Protein AF-A0A3D3NZF2-F1 (afdb_monomer)

Secondary structure (DSSP, 8-state):
-PPPSB-SSSEEEEEEEEEE--TTS-SEEEEEEEEE-SBHHHHHHHHHHHHHHHHHH-BTTB-S-EEEEEEEEEEE--S-SSTT--------PPPTT--S-SSPPPPHHHHHTTSPPPP-----S--

pLDDT: mean 84.75, std 14.08, range [38.91, 98.56]

Mean predicted aligned error: 8.1 Å

Radius of gyration: 19.2 Å; Cα contacts (8 Å, |Δi|>4): 188; chains: 1; bounding box: 49×55×39 Å

Foldseek 3Di:
DDADFFAPVQKKKWWWWKADPDPVDDGIDTDIDIARHGGQVNRQVVSFVVSVVCQVQPDPVDRDHMHTPGIPDIHHQHDDPDPPGDDDDDDDDDDPVDPDDPDDDDDPVNVPVVDPDPPVPCPDPDD

Nearest PDB structures (foldseek):
  8btr-assembly1_LT  TM=4.541E-01  e=1.557E+00  Giardia lamblia ATCC 50803
  8eth-assembly1_S  TM=2.956E-01  e=1.758E+00  Schizosaccharomyces pombe
  8btk-assembly1_BS  TM=3.389E-01  e=3.032E+00  Oryctolagus cuniculus

Structure (mmCIF, N/CA/C/O backbone):
data_AF-A0A3D3NZF2-F1
#
_entry.id   AF-A0A3D3NZF2-F1
#
loop_
_atom_site.group_PDB
_atom_site.id
_atom_site.type_symbol
_atom_site.label_atom_id
_atom_site.label_alt_id
_atom_site.label_comp_id
_atom_site.label_asym_id
_atom_site.label_entity_id
_atom_site.label_seq_id
_atom_site.pdbx_PDB_ins_code
_atom_site.Cartn_x
_atom_site.Cartn_y
_atom_site.Cartn_z
_atom_site.occupancy
_atom_site.B_iso_or_equiv
_atom_site.auth_seq_id
_atom_site.auth_comp_id
_atom_site.auth_asym_id
_atom_site.auth_atom_id
_atom_site.pdbx_PDB_model_num
ATOM 1 N N . MET A 1 1 ? -5.649 16.464 7.736 1.00 60.78 1 MET A N 1
ATOM 2 C CA . MET A 1 1 ? -6.021 15.855 9.042 1.00 60.78 1 MET A CA 1
ATOM 3 C C . MET A 1 1 ? -4.891 14.925 9.494 1.00 60.78 1 MET A C 1
ATOM 5 O O . MET A 1 1 ? -4.163 14.457 8.631 1.00 60.78 1 MET A O 1
ATOM 9 N N . LYS A 1 2 ? -4.662 14.676 10.795 1.00 77.44 2 LYS A N 1
ATOM 10 C CA . LYS A 1 2 ? -3.639 13.693 11.225 1.00 77.44 2 LYS A CA 1
ATOM 11 C C . LYS A 1 2 ? -4.233 12.278 11.197 1.00 77.44 2 LYS A C 1
ATOM 13 O O . LYS A 1 2 ? -5.323 12.091 11.725 1.00 77.44 2 LYS A O 1
ATOM 18 N N . LYS A 1 3 ? -3.516 11.308 10.617 1.00 82.94 3 LYS A N 1
ATOM 19 C CA . LYS A 1 3 ? -3.908 9.885 10.611 1.00 82.94 3 LYS A CA 1
ATOM 20 C C . LYS A 1 3 ? -3.867 9.295 12.037 1.00 82.94 3 LYS A C 1
ATOM 22 O O . LYS A 1 3 ? -3.065 9.765 12.853 1.00 82.94 3 LYS A O 1
ATOM 27 N N . PRO A 1 4 ? -4.700 8.287 12.355 1.00 85.56 4 PRO A N 1
ATOM 28 C CA . PRO A 1 4 ? -4.700 7.670 13.676 1.00 85.56 4 PRO A CA 1
ATOM 29 C C . PRO A 1 4 ? -3.398 6.910 13.956 1.00 85.56 4 PRO A C 1
ATOM 31 O O . PRO A 1 4 ? -2.742 6.391 13.054 1.00 85.56 4 PRO A O 1
ATOM 34 N N . ALA A 1 5 ? -3.008 6.859 15.233 1.00 93.38 5 ALA A N 1
ATOM 35 C CA . ALA A 1 5 ? -1.756 6.228 15.654 1.00 93.38 5 ALA A CA 1
ATOM 36 C C . ALA A 1 5 ? -1.834 4.690 15.712 1.00 93.38 5 ALA A C 1
ATOM 38 O O . ALA A 1 5 ? -0.802 4.017 15.659 1.00 93.38 5 ALA A O 1
ATOM 39 N N . THR A 1 6 ? -3.043 4.147 15.830 1.00 94.31 6 THR A N 1
ATOM 40 C CA . THR A 1 6 ? -3.340 2.718 15.951 1.00 94.31 6 THR A CA 1
ATOM 41 C C . THR A 1 6 ? -4.345 2.297 14.881 1.00 94.31 6 THR A C 1
ATOM 43 O O . THR A 1 6 ? -5.083 3.127 14.350 1.00 94.31 6 THR A O 1
ATOM 46 N N . SER A 1 7 ? -4.369 1.001 14.574 1.00 91.19 7 SER A N 1
ATOM 47 C CA . SER A 1 7 ? -5.389 0.386 13.721 1.00 91.19 7 SER A CA 1
ATOM 48 C C . SER A 1 7 ? -6.438 -0.294 14.594 1.00 91.19 7 SER A C 1
ATOM 50 O O . SER A 1 7 ? -6.077 -0.981 15.553 1.00 91.19 7 SER A O 1
ATOM 52 N N . ARG A 1 8 ? -7.724 -0.126 14.262 1.00 91.62 8 ARG A N 1
ATOM 53 C CA . ARG A 1 8 ? -8.835 -0.762 14.988 1.00 91.62 8 ARG A CA 1
ATOM 54 C C . ARG A 1 8 ? -8.779 -2.286 14.873 1.00 91.62 8 ARG A C 1
ATOM 56 O O . ARG A 1 8 ? -9.002 -2.974 15.862 1.00 91.62 8 ARG A O 1
ATOM 63 N N . THR A 1 9 ? -8.420 -2.784 13.696 1.00 95.31 9 THR A N 1
ATOM 64 C CA . THR A 1 9 ? -8.303 -4.219 13.394 1.00 95.31 9 THR A CA 1
ATOM 65 C C . THR A 1 9 ? -6.915 -4.782 13.719 1.00 95.31 9 THR A C 1
ATOM 67 O O . THR A 1 9 ? -6.680 -5.990 13.671 1.00 9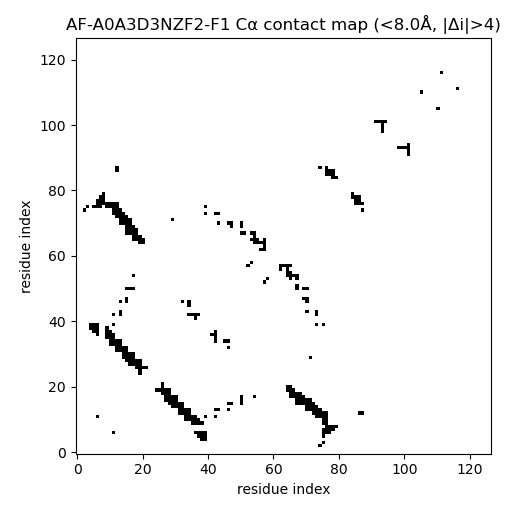5.31 9 THR A O 1
ATOM 70 N N . GLY A 1 10 ? -5.946 -3.911 14.028 1.00 96.50 10 GLY A N 1
ATOM 71 C CA . GLY A 1 10 ? -4.535 -4.279 14.171 1.00 96.50 10 GLY A CA 1
ATOM 72 C C . GLY A 1 10 ? -3.843 -4.594 12.839 1.00 96.50 10 GLY A C 1
ATOM 73 O O . GLY A 1 10 ? -2.716 -5.102 12.842 1.00 96.50 10 GLY A O 1
ATOM 74 N N . TRP A 1 11 ? -4.491 -4.298 11.711 1.00 97.38 11 TRP A N 1
ATOM 75 C CA . TRP A 1 11 ? -3.936 -4.437 10.369 1.00 97.38 11 TRP A CA 1
ATOM 76 C C . TRP A 1 11 ? -3.700 -3.084 9.709 1.00 97.38 11 TRP A C 1
ATOM 78 O O . TRP A 1 11 ? -4.417 -2.109 9.937 1.00 97.38 11 TRP A O 1
ATOM 88 N N . TRP A 1 12 ? -2.662 -3.045 8.888 1.00 97.12 12 TRP A N 1
ATOM 89 C CA . TRP A 1 12 ? -2.231 -1.881 8.132 1.00 97.12 12 TRP A CA 1
ATOM 90 C C . TRP A 1 12 ? -1.969 -2.288 6.693 1.00 97.12 12 TRP A C 1
ATOM 92 O O . TRP A 1 12 ? -1.513 -3.403 6.442 1.00 97.12 12 TRP A O 1
ATOM 102 N N . ILE A 1 13 ? -2.183 -1.368 5.767 1.00 96.94 13 ILE A N 1
ATOM 103 C CA . ILE A 1 13 ? -1.708 -1.469 4.394 1.00 96.94 13 ILE A CA 1
ATOM 104 C C . ILE A 1 13 ? -0.459 -0.613 4.249 1.00 96.94 13 ILE A C 1
ATOM 106 O O . ILE A 1 13 ? -0.420 0.526 4.717 1.00 96.94 13 ILE A O 1
ATOM 110 N N . ALA A 1 14 ? 0.565 -1.180 3.615 1.00 97.12 14 ALA A N 1
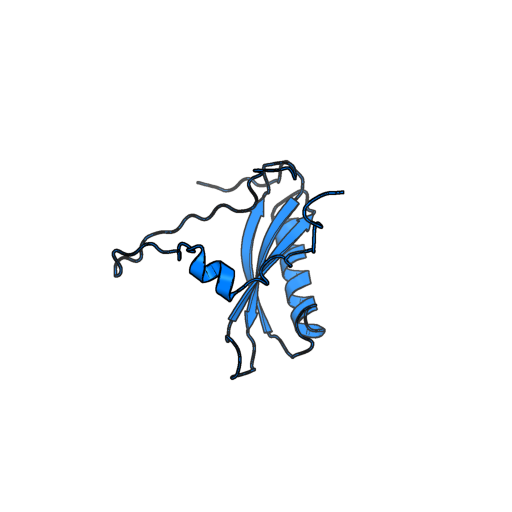ATOM 111 C CA . ALA A 1 14 ? 1.798 -0.484 3.290 1.00 97.12 14 ALA A CA 1
ATOM 112 C C . ALA A 1 14 ? 2.161 -0.662 1.815 1.00 97.12 14 ALA A C 1
ATOM 114 O O . ALA A 1 14 ? 2.201 -1.795 1.335 1.00 97.12 14 ALA A O 1
ATOM 115 N N . GLY A 1 15 ? 2.446 0.438 1.121 1.00 96.81 15 GLY A N 1
ATOM 116 C CA . GLY A 1 15 ? 2.995 0.419 -0.236 1.00 96.81 15 GLY A CA 1
ATOM 117 C C . GLY A 1 15 ? 4.517 0.300 -0.191 1.00 96.81 15 GLY A C 1
ATOM 118 O O . GLY A 1 15 ? 5.169 1.059 0.524 1.00 96.81 15 GLY A O 1
ATOM 119 N N . LEU A 1 16 ? 5.085 -0.670 -0.905 1.00 95.50 16 LEU A N 1
ATOM 120 C CA . LEU A 1 16 ? 6.527 -0.893 -1.001 1.00 95.50 16 LEU A CA 1
ATOM 121 C C . LEU A 1 16 ? 6.995 -0.538 -2.412 1.00 95.50 16 LEU A C 1
ATOM 123 O O . LEU A 1 16 ? 6.717 -1.281 -3.355 1.00 95.50 16 LEU A O 1
ATOM 127 N N . LEU A 1 17 ? 7.704 0.582 -2.552 1.00 95.69 17 LEU A N 1
ATOM 128 C CA . LEU A 1 17 ? 8.249 1.007 -3.835 1.00 95.69 17 LEU A CA 1
ATOM 129 C C . LEU A 1 17 ? 9.562 0.291 -4.113 1.00 95.69 17 LEU A C 1
ATOM 131 O O . LEU A 1 17 ? 10.535 0.408 -3.364 1.00 95.69 17 LEU A O 1
ATOM 135 N N . GLU A 1 18 ? 9.580 -0.422 -5.225 1.00 91.31 18 GLU A N 1
ATOM 136 C CA . GLU A 1 18 ? 10.714 -1.186 -5.714 1.00 91.31 18 GLU A CA 1
ATOM 137 C C . GLU A 1 18 ? 11.070 -0.693 -7.124 1.00 91.31 18 GLU A C 1
ATOM 139 O O . GLU A 1 18 ? 10.193 -0.370 -7.933 1.00 91.31 18 GLU A O 1
ATOM 144 N N . LYS A 1 19 ? 12.369 -0.606 -7.414 1.00 89.81 19 LYS A N 1
ATOM 145 C CA . LYS A 1 19 ? 12.907 -0.268 -8.732 1.00 89.81 19 LYS A CA 1
ATOM 146 C C . LYS A 1 19 ? 13.544 -1.502 -9.358 1.00 89.81 19 LYS A C 1
ATOM 148 O O . L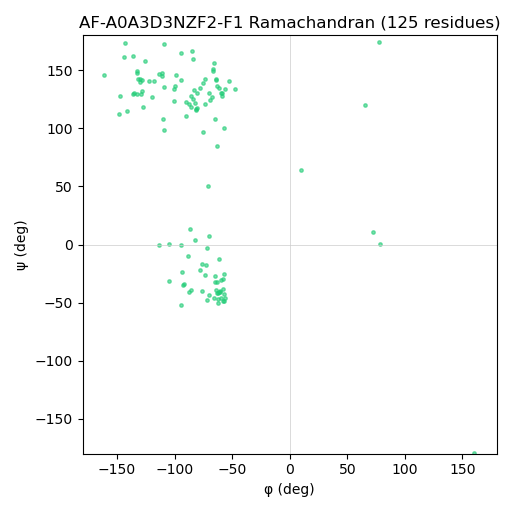YS A 1 19 ? 14.300 -2.224 -8.706 1.00 89.81 19 LYS A O 1
ATOM 153 N N . HIS A 1 20 ? 13.263 -1.710 -10.638 1.00 82.69 20 HIS A N 1
ATOM 154 C CA . HIS A 1 20 ? 13.791 -2.816 -11.422 1.00 82.69 20 HIS A CA 1
ATOM 155 C C . HIS A 1 20 ? 14.775 -2.313 -12.485 1.00 82.69 20 HIS A C 1
ATOM 157 O O . HIS A 1 20 ? 14.603 -1.239 -13.058 1.00 82.69 20 HIS A O 1
ATOM 163 N N . SER A 1 21 ? 15.810 -3.106 -12.766 1.00 77.06 21 SER A N 1
ATOM 164 C CA . SER A 1 21 ? 16.813 -2.815 -13.804 1.00 77.06 21 SER A CA 1
ATOM 165 C C . SER A 1 21 ? 16.506 -3.470 -15.156 1.00 77.06 21 SER A C 1
ATOM 167 O O . SER A 1 21 ? 17.262 -3.300 -16.108 1.00 77.06 21 SER A O 1
ATOM 169 N N . ASN A 1 22 ? 15.404 -4.223 -15.250 1.00 78.25 22 ASN A N 1
ATOM 170 C CA . ASN A 1 22 ? 14.986 -4.876 -16.490 1.00 78.25 22 ASN A CA 1
ATOM 171 C C . ASN A 1 22 ? 14.255 -3.870 -17.391 1.00 78.25 22 ASN A C 1
ATOM 173 O O . ASN A 1 22 ? 13.181 -3.402 -17.025 1.00 78.25 22 ASN A O 1
ATOM 177 N N . THR A 1 23 ? 14.826 -3.577 -18.560 1.00 77.38 23 THR A N 1
ATOM 178 C CA . THR A 1 23 ? 14.298 -2.610 -19.535 1.00 77.38 23 THR A CA 1
ATOM 179 C C . THR A 1 23 ? 13.057 -3.091 -20.282 1.00 77.38 23 THR A C 1
ATOM 181 O O . THR A 1 23 ? 12.334 -2.266 -20.828 1.00 77.38 23 THR A O 1
ATOM 184 N N . ASP A 1 24 ? 12.769 -4.394 -20.276 1.00 83.25 24 ASP A N 1
ATOM 185 C CA . ASP A 1 24 ? 11.579 -4.966 -20.924 1.00 83.25 24 ASP A CA 1
ATOM 186 C C . ASP A 1 24 ? 10.321 -4.857 -20.041 1.00 83.25 24 ASP A C 1
ATOM 188 O O . ASP A 1 24 ? 9.262 -5.406 -20.356 1.00 83.25 24 ASP A O 1
ATOM 192 N N . ARG A 1 25 ? 10.436 -4.206 -18.878 1.00 78.25 25 ARG A N 1
ATOM 193 C CA . ARG A 1 25 ? 9.398 -4.123 -17.847 1.00 78.25 25 ARG A CA 1
ATOM 194 C C . ARG A 1 25 ? 9.278 -2.698 -17.303 1.00 78.25 25 ARG A C 1
ATOM 196 O O . ARG A 1 25 ? 10.208 -1.906 -17.448 1.00 78.25 25 ARG A O 1
ATOM 203 N N . PRO A 1 26 ? 8.158 -2.366 -16.630 1.00 84.06 26 PRO A N 1
ATOM 204 C CA . PRO A 1 26 ? 8.043 -1.104 -15.913 1.00 84.06 26 PRO A CA 1
ATOM 205 C C . PRO A 1 26 ? 9.171 -0.944 -14.891 1.00 84.06 26 PRO A C 1
ATOM 207 O O . PRO A 1 26 ? 9.447 -1.860 -14.112 1.00 84.06 26 PRO A O 1
ATOM 210 N N . THR A 1 27 ? 9.790 0.236 -14.881 1.00 88.38 27 THR A N 1
ATOM 211 C CA . THR A 1 27 ? 10.944 0.554 -14.029 1.00 88.38 27 THR A CA 1
ATOM 212 C C . THR A 1 27 ? 10.609 0.546 -12.538 1.00 88.38 27 THR A C 1
ATOM 214 O O . THR A 1 27 ? 11.470 0.213 -11.728 1.00 88.38 27 THR A O 1
ATOM 217 N N . TYR A 1 28 ? 9.379 0.914 -12.166 1.00 90.69 28 TYR A N 1
ATOM 218 C CA . TYR A 1 28 ? 8.954 1.086 -10.775 1.00 90.69 28 TYR A CA 1
ATOM 219 C C . TYR A 1 28 ? 7.664 0.340 -10.480 1.00 90.69 28 TYR A C 1
ATOM 221 O O . TYR A 1 28 ? 6.750 0.311 -11.302 1.00 90.69 28 TYR A O 1
ATOM 229 N N . TRP A 1 29 ? 7.622 -0.271 -9.303 1.00 89.88 29 TRP A N 1
ATOM 230 C CA . TRP A 1 29 ? 6.521 -1.097 -8.830 1.00 89.88 29 TRP A CA 1
ATOM 231 C C . TRP A 1 29 ? 6.178 -0.664 -7.414 1.00 89.88 29 TRP A C 1
ATOM 233 O O . TRP A 1 29 ? 7.068 -0.585 -6.573 1.00 89.88 29 TRP A O 1
ATOM 243 N N . ASN A 1 30 ? 4.902 -0.399 -7.138 1.00 92.62 30 ASN A N 1
ATOM 244 C CA . ASN A 1 30 ? 4.439 -0.106 -5.786 1.00 92.62 30 ASN A CA 1
ATOM 245 C C . ASN A 1 30 ? 3.599 -1.276 -5.265 1.00 92.62 30 ASN A C 1
ATOM 247 O O . ASN A 1 30 ? 2.427 -1.422 -5.606 1.00 92.62 30 ASN A O 1
ATOM 251 N N . ASN A 1 31 ? 4.219 -2.142 -4.468 1.00 91.38 31 ASN A N 1
ATOM 252 C CA . ASN A 1 31 ? 3.609 -3.371 -3.980 1.00 91.38 31 ASN A CA 1
ATOM 253 C C . ASN A 1 31 ? 2.895 -3.131 -2.646 1.00 91.38 31 ASN A C 1
ATOM 255 O O . ASN A 1 31 ? 3.550 -2.968 -1.616 1.00 91.38 31 ASN A O 1
ATOM 259 N N . TYR A 1 32 ? 1.563 -3.178 -2.634 1.00 95.06 32 TYR A N 1
ATOM 260 C CA . TYR A 1 32 ? 0.791 -3.059 -1.397 1.00 95.06 32 TYR A CA 1
ATOM 261 C C . TYR A 1 32 ? 0.786 -4.367 -0.592 1.00 95.06 32 TYR A C 1
ATOM 263 O O . TYR A 1 32 ? 0.606 -5.464 -1.128 1.00 95.06 32 TYR A O 1
ATOM 271 N N . ARG A 1 33 ? 1.010 -4.258 0.721 1.00 94.44 33 ARG A N 1
ATOM 272 C CA . ARG A 1 33 ? 1.109 -5.379 1.666 1.00 94.44 33 ARG A CA 1
ATOM 273 C C . ARG A 1 33 ? 0.249 -5.147 2.900 1.00 94.44 33 ARG A C 1
ATOM 275 O O . ARG A 1 33 ? 0.229 -4.045 3.438 1.00 94.44 33 ARG A O 1
ATOM 282 N N . LEU A 1 34 ? -0.365 -6.221 3.396 1.00 96.88 34 LEU A N 1
ATOM 283 C CA . LEU A 1 34 ? -0.988 -6.259 4.719 1.00 96.88 34 LEU A CA 1
ATOM 284 C C . LEU A 1 34 ? 0.068 -6.484 5.806 1.00 96.88 34 LEU A C 1
ATOM 286 O O . LEU A 1 34 ? 0.867 -7.418 5.727 1.00 96.88 34 LEU A O 1
ATOM 290 N N . ILE A 1 35 ? 0.040 -5.654 6.847 1.00 98.00 35 ILE A N 1
ATOM 291 C CA . ILE A 1 35 ? 0.980 -5.663 7.968 1.00 98.00 35 ILE A CA 1
ATOM 292 C C . ILE A 1 35 ? 0.203 -5.726 9.283 1.00 98.00 35 ILE A C 1
ATOM 294 O O . ILE A 1 35 ? -0.534 -4.806 9.629 1.00 98.00 35 ILE A O 1
ATOM 298 N N . LYS A 1 36 ? 0.409 -6.789 10.067 1.00 97.94 36 LYS A N 1
ATOM 299 C CA . LYS A 1 36 ? -0.167 -6.892 11.415 1.00 97.94 36 LYS A CA 1
ATOM 300 C C . LYS A 1 36 ? 0.676 -6.110 12.421 1.00 97.94 36 LYS A C 1
ATOM 302 O O . LYS A 1 36 ? 1.835 -6.472 12.665 1.00 97.94 36 LYS A O 1
ATOM 307 N N . ALA A 1 37 ? 0.122 -5.069 13.032 1.00 97.94 37 ALA A N 1
ATOM 308 C CA . ALA A 1 37 ? 0.800 -4.227 14.017 1.00 97.94 37 ALA A CA 1
ATOM 309 C C . ALA A 1 37 ? -0.198 -3.424 14.870 1.00 97.94 37 ALA A C 1
ATOM 311 O O . ALA A 1 37 ? -1.227 -2.974 14.375 1.00 97.94 37 ALA A O 1
ATOM 312 N N . GLY A 1 38 ? 0.131 -3.195 16.145 1.00 94.94 38 GLY A N 1
ATOM 313 C CA . GLY A 1 38 ? -0.714 -2.390 17.039 1.00 94.94 38 GLY A CA 1
ATOM 314 C C . GLY A 1 38 ? -0.656 -0.885 16.757 1.00 94.94 38 GLY A C 1
ATOM 315 O O . GLY A 1 38 ? -1.617 -0.171 17.022 1.00 94.94 38 GLY A O 1
ATOM 316 N N . ASP A 1 39 ? 0.450 -0.406 16.186 1.00 97.50 39 ASP A N 1
ATOM 317 C CA . ASP A 1 39 ? 0.715 1.013 15.959 1.00 97.50 39 ASP A CA 1
ATOM 318 C C . ASP A 1 39 ? 1.477 1.258 14.648 1.00 97.50 39 ASP A C 1
ATOM 320 O O . ASP A 1 39 ? 2.135 0.361 14.103 1.00 97.50 39 ASP A O 1
ATOM 324 N N . TRP A 1 40 ? 1.417 2.502 14.169 1.00 97.69 40 TRP A N 1
ATOM 325 C CA . TRP A 1 40 ? 2.000 2.896 12.888 1.00 97.69 40 TRP A CA 1
ATOM 326 C C . TRP A 1 40 ? 3.527 2.743 12.833 1.00 97.69 40 TRP A C 1
ATOM 328 O O . TRP A 1 40 ? 4.064 2.426 11.775 1.00 97.69 40 TRP A O 1
ATOM 338 N N . ARG A 1 41 ? 4.261 2.930 13.941 1.00 98.25 41 ARG A N 1
ATOM 339 C CA . ARG A 1 41 ? 5.732 2.801 13.934 1.00 98.25 41 ARG A CA 1
ATOM 340 C C . ARG A 1 41 ? 6.129 1.348 13.755 1.00 98.25 41 ARG A C 1
ATOM 342 O O . ARG A 1 41 ? 7.020 1.035 12.964 1.00 98.25 41 ARG A O 1
ATOM 349 N N . THR A 1 42 ? 5.447 0.457 14.469 1.00 98.44 42 THR A N 1
ATOM 350 C CA . THR A 1 42 ? 5.630 -0.985 14.316 1.00 98.44 42 THR A CA 1
ATOM 351 C C . THR A 1 42 ? 5.256 -1.435 12.905 1.00 98.44 42 THR A C 1
ATOM 353 O O . THR A 1 42 ? 5.991 -2.227 12.316 1.00 98.44 42 THR A O 1
ATOM 356 N N . ALA A 1 43 ? 4.160 -0.915 12.344 1.00 98.31 43 ALA A N 1
ATOM 357 C CA . ALA A 1 43 ? 3.744 -1.214 10.977 1.00 98.31 43 ALA A CA 1
ATOM 358 C C . ALA A 1 43 ? 4.786 -0.754 9.943 1.00 98.31 43 ALA A C 1
ATOM 360 O O . ALA A 1 43 ? 5.236 -1.558 9.128 1.00 98.31 43 ALA A O 1
ATOM 361 N N . PHE A 1 44 ? 5.237 0.502 10.034 1.00 98.44 44 PHE A N 1
ATOM 362 C CA . PHE A 1 44 ? 6.253 1.080 9.152 1.00 98.44 44 PHE A CA 1
ATOM 363 C C . PHE A 1 44 ? 7.553 0.274 9.166 1.00 98.44 44 PHE A C 1
ATOM 365 O O . PHE A 1 44 ? 8.075 -0.090 8.115 1.00 98.44 44 PHE A O 1
ATOM 372 N N . ARG A 1 45 ? 8.059 -0.050 10.362 1.00 98.56 45 ARG A N 1
ATOM 373 C CA . ARG A 1 45 ? 9.286 -0.838 10.513 1.00 98.56 45 ARG A CA 1
ATOM 374 C C . ARG A 1 45 ? 9.164 -2.198 9.828 1.00 98.56 45 ARG A C 1
ATOM 376 O O . ARG A 1 45 ? 10.039 -2.559 9.050 1.00 98.56 45 ARG A O 1
ATOM 383 N N . LYS A 1 46 ? 8.064 -2.921 10.069 1.00 98.50 46 LYS A N 1
ATOM 384 C CA . LYS A 1 46 ? 7.810 -4.220 9.427 1.00 98.50 46 LYS A CA 1
ATOM 385 C C . LYS A 1 46 ? 7.716 -4.098 7.905 1.00 98.50 46 LYS A C 1
ATOM 387 O O . LYS A 1 46 ? 8.244 -4.948 7.197 1.00 98.50 46 LYS A O 1
ATOM 392 N N . ALA A 1 47 ? 7.068 -3.050 7.400 1.00 98.19 47 ALA A N 1
ATOM 393 C CA . ALA A 1 47 ? 6.970 -2.787 5.967 1.00 98.19 47 ALA A CA 1
ATOM 394 C C . ALA A 1 47 ? 8.353 -2.553 5.334 1.00 98.19 47 ALA A C 1
ATOM 396 O O . ALA A 1 47 ? 8.685 -3.180 4.329 1.00 98.19 47 ALA A O 1
ATOM 397 N N . ALA A 1 48 ? 9.191 -1.723 5.960 1.00 97.81 48 ALA A N 1
ATOM 398 C CA . ALA A 1 48 ? 10.556 -1.475 5.500 1.00 97.81 48 ALA A CA 1
ATOM 399 C C . ALA A 1 48 ? 11.431 -2.742 5.544 1.00 97.81 48 ALA A C 1
ATOM 401 O O . ALA A 1 48 ? 12.172 -3.015 4.600 1.00 97.81 48 ALA A O 1
ATOM 402 N N . GLU A 1 49 ? 11.315 -3.550 6.604 1.00 96.38 49 GLU A N 1
ATOM 403 C CA . GLU A 1 49 ? 12.003 -4.844 6.721 1.00 96.38 49 GLU A CA 1
ATOM 404 C C . GLU A 1 49 ? 11.591 -5.813 5.597 1.00 96.38 49 GLU A C 1
ATOM 406 O O . GLU A 1 49 ? 12.451 -6.492 5.031 1.00 96.38 49 GLU A O 1
ATOM 411 N N . LEU A 1 50 ? 10.303 -5.848 5.230 1.00 93.69 50 LEU A N 1
ATOM 412 C CA . LEU A 1 50 ? 9.797 -6.658 4.116 1.00 93.69 50 LEU A CA 1
ATOM 413 C C . LEU A 1 50 ? 10.328 -6.185 2.760 1.00 93.69 50 LEU A C 1
ATOM 415 O O . LEU A 1 50 ? 10.791 -7.013 1.979 1.00 93.69 50 LEU A O 1
ATOM 419 N N . GLY A 1 51 ? 10.309 -4.879 2.484 1.00 92.75 51 GLY A N 1
ATOM 420 C CA . GLY A 1 51 ? 10.872 -4.330 1.244 1.00 92.75 51 GLY A CA 1
ATOM 421 C C . GLY A 1 51 ? 12.363 -4.651 1.100 1.00 92.75 51 GLY A C 1
ATOM 422 O O . GLY A 1 51 ? 12.805 -5.180 0.080 1.00 92.75 51 GLY A O 1
ATOM 423 N N . ALA A 1 52 ? 13.137 -4.456 2.171 1.00 91.69 52 ALA A N 1
ATOM 424 C CA . ALA A 1 52 ? 14.557 -4.811 2.204 1.00 91.69 52 ALA A CA 1
ATOM 425 C C . ALA A 1 52 ? 14.813 -6.329 2.084 1.00 91.69 52 ALA A C 1
ATOM 427 O O . ALA A 1 52 ? 15.887 -6.754 1.649 1.00 91.69 52 ALA A O 1
ATOM 428 N N . ALA A 1 53 ? 13.866 -7.175 2.500 1.00 89.06 53 ALA A N 1
ATOM 429 C CA . ALA A 1 53 ? 13.941 -8.614 2.270 1.00 89.06 53 ALA A CA 1
ATOM 430 C C . ALA A 1 53 ? 13.693 -8.957 0.792 1.00 89.06 53 ALA A C 1
ATOM 432 O O . ALA A 1 53 ? 14.515 -9.669 0.216 1.00 89.06 53 ALA A O 1
ATOM 433 N N . ASN A 1 54 ? 12.648 -8.401 0.166 1.00 86.31 54 ASN A N 1
ATOM 434 C CA . ASN A 1 54 ? 12.349 -8.615 -1.258 1.00 86.31 54 ASN A CA 1
ATOM 435 C C . ASN A 1 54 ? 13.527 -8.220 -2.158 1.00 86.31 54 ASN A C 1
ATOM 437 O O . ASN A 1 54 ? 13.892 -8.971 -3.056 1.00 86.31 54 ASN A O 1
ATOM 441 N N . ALA A 1 55 ? 14.181 -7.091 -1.872 1.00 82.62 55 ALA A N 1
ATOM 442 C CA . ALA A 1 55 ? 15.359 -6.645 -2.617 1.00 82.62 55 ALA A CA 1
ATOM 443 C C . ALA A 1 55 ? 16.516 -7.667 -2.606 1.00 82.62 55 ALA A C 1
ATOM 445 O O . ALA A 1 55 ? 17.298 -7.747 -3.552 1.00 82.62 55 ALA A O 1
ATOM 446 N N . ARG A 1 56 ? 16.629 -8.474 -1.540 1.00 77.94 56 ARG A N 1
ATOM 447 C CA . ARG A 1 56 ? 17.703 -9.466 -1.379 1.00 77.94 56 ARG A CA 1
ATOM 448 C C . ARG A 1 56 ? 17.400 -10.807 -2.034 1.00 77.94 56 ARG A C 1
ATOM 450 O O . ARG A 1 56 ? 18.321 -11.430 -2.552 1.00 77.94 56 ARG A O 1
ATOM 457 N N . VAL A 1 57 ? 16.154 -11.274 -1.958 1.00 76.19 57 VAL A N 1
ATOM 458 C CA . VAL A 1 57 ? 15.782 -12.647 -2.363 1.00 76.19 57 VAL A CA 1
ATOM 459 C C . VAL A 1 57 ? 14.864 -12.700 -3.586 1.00 76.19 57 VAL A C 1
ATOM 461 O O . VAL A 1 57 ? 14.492 -13.786 -4.023 1.00 76.19 57 VAL A O 1
ATOM 464 N N . GLY A 1 58 ? 14.504 -11.543 -4.142 1.00 68.62 58 GLY A N 1
ATOM 465 C CA . GLY A 1 58 ? 13.389 -11.412 -5.070 1.00 68.62 58 GLY A CA 1
ATOM 466 C C . GLY A 1 58 ? 12.045 -11.419 -4.336 1.00 68.62 58 GLY A C 1
ATOM 467 O O . GLY A 1 58 ? 11.958 -11.636 -3.126 1.00 68.62 58 GLY A O 1
ATOM 468 N N . ASN A 1 59 ? 10.966 -11.183 -5.075 1.00 67.00 59 ASN A N 1
ATOM 469 C CA . ASN A 1 59 ? 9.604 -11.283 -4.559 1.00 67.00 59 ASN A CA 1
ATOM 470 C C . ASN A 1 59 ? 8.897 -12.509 -5.169 1.00 67.00 59 ASN A C 1
ATOM 472 O O . ASN A 1 59 ? 9.422 -13.168 -6.064 1.00 67.00 59 ASN A O 1
ATOM 476 N N . LYS A 1 60 ? 7.687 -12.833 -4.693 1.00 64.75 60 LYS A N 1
ATOM 477 C CA . LYS A 1 60 ? 6.937 -14.020 -5.154 1.00 64.75 60 LYS A CA 1
ATOM 478 C C . LYS A 1 60 ? 6.682 -14.065 -6.665 1.00 64.75 60 LYS A C 1
ATOM 480 O O . LYS A 1 60 ? 6.467 -15.149 -7.192 1.00 64.75 60 LYS A O 1
ATOM 485 N N . ALA A 1 61 ? 6.657 -12.915 -7.329 1.00 65.38 61 ALA A N 1
ATOM 486 C CA . ALA A 1 61 ? 6.403 -12.829 -8.756 1.00 65.38 61 ALA A CA 1
ATOM 487 C C . ALA A 1 61 ? 7.705 -12.823 -9.581 1.00 65.38 61 ALA A C 1
ATOM 489 O O . ALA A 1 61 ? 7.678 -13.229 -10.739 1.00 65.38 61 ALA A O 1
ATOM 490 N N . PHE A 1 62 ? 8.847 -12.417 -8.999 1.00 65.62 62 PHE A N 1
ATOM 491 C CA . PHE A 1 62 ? 10.116 -12.279 -9.723 1.00 65.62 62 PHE A CA 1
ATOM 492 C C . PHE A 1 62 ? 11.337 -12.596 -8.855 1.00 65.62 62 PHE A C 1
ATOM 494 O O . PHE A 1 62 ? 11.565 -11.972 -7.819 1.00 65.62 62 PHE A O 1
ATOM 501 N N . SER A 1 63 ? 12.199 -13.481 -9.357 1.00 6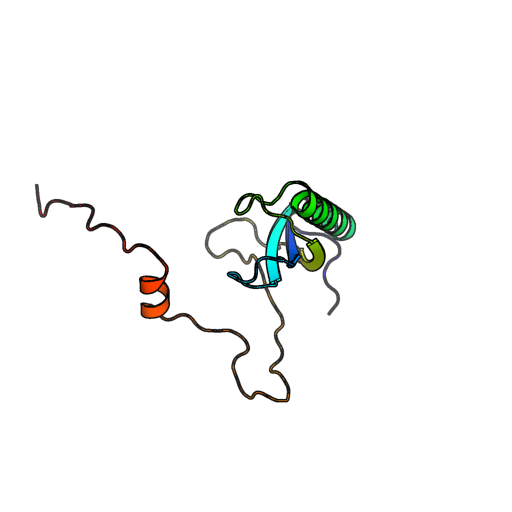5.06 63 SER A N 1
ATOM 502 C CA . SER A 1 63 ? 13.481 -13.858 -8.745 1.00 65.06 63 SER A CA 1
ATOM 503 C C . SER A 1 63 ? 14.660 -12.944 -9.138 1.00 65.06 63 SER A C 1
ATOM 505 O O . SER A 1 63 ? 15.814 -13.322 -8.954 1.00 65.06 63 SER A O 1
ATOM 507 N N . GLY A 1 64 ? 14.393 -11.777 -9.738 1.00 66.81 64 GLY A N 1
ATOM 508 C CA . GLY A 1 64 ? 15.412 -10.829 -10.214 1.00 66.81 64 GLY A CA 1
ATOM 509 C C . GLY A 1 64 ? 15.921 -9.864 -9.138 1.00 66.81 64 GLY A C 1
ATOM 510 O O . GLY A 1 64 ? 15.315 -9.735 -8.077 1.00 66.81 64 GLY A O 1
ATOM 511 N N . HIS A 1 65 ? 17.029 -9.172 -9.429 1.00 68.62 65 HIS A N 1
ATOM 512 C CA . HIS A 1 65 ? 17.572 -8.115 -8.571 1.00 68.62 65 HIS A CA 1
ATOM 513 C C . HIS A 1 65 ? 16.631 -6.905 -8.551 1.00 68.62 65 HIS A C 1
ATOM 515 O O . HI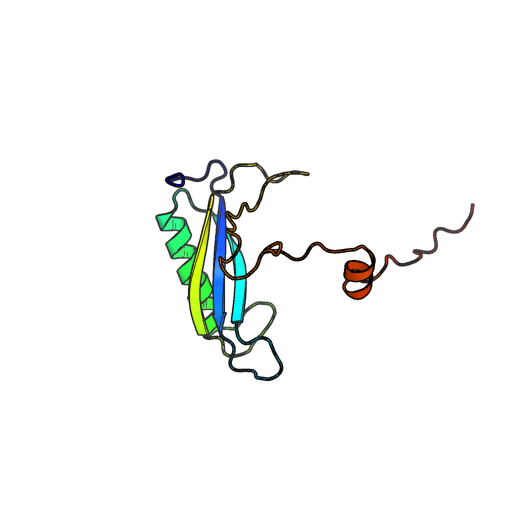S A 1 65 ? 16.274 -6.378 -9.605 1.00 68.62 65 HIS A O 1
ATOM 521 N N . GLN A 1 66 ? 16.252 -6.470 -7.353 1.00 81.50 66 GLN A N 1
ATOM 522 C CA . GLN A 1 66 ? 15.324 -5.365 -7.130 1.00 81.50 66 GLN A CA 1
ATOM 523 C C . GLN A 1 66 ? 15.955 -4.415 -6.119 1.00 81.50 66 GLN A C 1
ATOM 525 O O . GLN A 1 66 ? 16.593 -4.854 -5.163 1.00 81.50 66 GLN A O 1
ATOM 530 N N . GLU A 1 67 ? 15.763 -3.119 -6.310 1.00 90.06 67 GLU A N 1
ATOM 531 C CA . GLU A 1 67 ? 16.158 -2.110 -5.335 1.00 90.06 67 GLU A CA 1
ATOM 532 C C . GLU A 1 67 ? 14.918 -1.674 -4.555 1.00 90.06 67 GLU A C 1
ATOM 534 O O . GLU A 1 67 ? 13.935 -1.227 -5.145 1.00 90.06 67 GLU A O 1
ATOM 539 N N . PHE A 1 68 ? 14.949 -1.794 -3.227 1.00 93.44 68 PHE A N 1
ATOM 540 C CA . PHE A 1 68 ? 13.899 -1.233 -2.382 1.00 93.44 68 PHE A CA 1
ATOM 541 C C . PHE A 1 68 ? 14.143 0.263 -2.186 1.00 93.44 68 PHE A C 1
ATOM 543 O O . PHE A 1 68 ? 15.148 0.655 -1.596 1.00 93.44 68 PHE A O 1
ATOM 550 N N . ILE A 1 69 ? 13.210 1.085 -2.664 1.00 96.75 69 ILE A N 1
ATOM 551 C CA . ILE A 1 69 ? 13.298 2.546 -2.598 1.00 96.75 69 ILE A CA 1
ATOM 552 C C . ILE A 1 69 ? 12.716 3.066 -1.284 1.00 96.75 69 ILE A C 1
ATOM 554 O O . ILE A 1 69 ? 13.281 3.967 -0.666 1.00 96.75 69 ILE A O 1
ATOM 558 N N . GLY A 1 70 ? 11.594 2.502 -0.831 1.00 97.50 70 GLY A N 1
ATOM 559 C CA . GLY A 1 70 ? 10.981 2.916 0.426 1.00 97.50 70 GLY A CA 1
ATOM 560 C C . GLY A 1 70 ? 9.509 2.550 0.562 1.00 97.50 70 GLY A C 1
ATOM 561 O O . GLY A 1 70 ? 8.901 1.948 -0.322 1.00 97.50 70 GLY A O 1
ATOM 562 N N . VAL A 1 71 ? 8.941 2.931 1.705 1.00 97.88 71 VAL A N 1
ATOM 563 C CA . VAL A 1 71 ? 7.506 2.810 1.976 1.00 97.88 71 VAL A CA 1
ATOM 564 C C . VAL A 1 71 ? 6.804 4.064 1.456 1.00 97.88 71 VAL A C 1
ATOM 566 O O . VAL A 1 71 ? 7.140 5.168 1.882 1.00 97.88 71 VAL A O 1
ATOM 569 N N . THR A 1 72 ? 5.852 3.899 0.542 1.00 96.38 72 THR A N 1
ATOM 570 C CA . THR A 1 72 ? 5.100 4.996 -0.101 1.00 96.38 72 THR A CA 1
ATOM 571 C C . THR A 1 72 ? 3.810 5.322 0.626 1.00 96.38 72 THR A C 1
ATOM 573 O O . THR A 1 72 ? 3.443 6.485 0.738 1.00 96.38 72 THR A O 1
ATOM 576 N N . ASP A 1 73 ? 3.165 4.296 1.173 1.00 94.94 73 ASP A N 1
ATOM 577 C CA . ASP A 1 73 ? 1.904 4.413 1.887 1.00 94.94 73 ASP A CA 1
ATOM 578 C C . ASP A 1 73 ? 1.953 3.663 3.205 1.00 94.94 73 ASP A C 1
ATOM 580 O O . ASP A 1 73 ? 2.597 2.621 3.327 1.00 94.94 73 ASP A O 1
ATOM 584 N N . LEU A 1 74 ? 1.224 4.190 4.185 1.00 95.56 74 LEU A N 1
ATOM 585 C CA . LEU A 1 74 ? 0.943 3.510 5.438 1.00 95.56 74 LEU A CA 1
ATOM 586 C C . LEU A 1 74 ? -0.428 3.949 5.949 1.00 95.56 74 LEU A C 1
ATOM 588 O O . LEU A 1 74 ? -0.628 5.115 6.311 1.00 95.56 74 LEU A O 1
ATOM 592 N N . LEU A 1 75 ? -1.374 3.016 5.947 1.00 94.69 75 LEU A N 1
ATOM 593 C CA . LEU A 1 75 ? -2.773 3.275 6.266 1.00 94.69 75 LEU A CA 1
ATOM 594 C C . LEU A 1 75 ? -3.306 2.190 7.207 1.00 94.69 75 LEU A C 1
ATOM 596 O O . LEU A 1 75 ? -3.078 1.007 6.949 1.00 94.69 75 LEU A O 1
ATOM 600 N N . PRO A 1 76 ? -3.961 2.554 8.318 1.00 94.69 76 PRO A N 1
ATOM 601 C CA . PRO A 1 76 ? -4.633 1.578 9.161 1.00 94.69 76 PRO A CA 1
ATOM 602 C C . PRO A 1 76 ? -5.910 1.093 8.471 1.00 94.69 76 PRO A C 1
ATOM 604 O O . PRO A 1 76 ? -6.609 1.885 7.847 1.00 94.69 76 PRO A O 1
ATOM 607 N N . ILE A 1 77 ? -6.216 -0.194 8.617 1.00 94.19 77 ILE A N 1
ATOM 608 C CA . ILE A 1 77 ? -7.490 -0.767 8.175 1.00 94.19 77 ILE A CA 1
ATOM 609 C C . ILE A 1 77 ? -8.528 -0.545 9.275 1.00 94.19 77 ILE A C 1
ATOM 611 O O . ILE A 1 77 ? -8.306 -0.919 10.434 1.00 94.19 77 ILE A O 1
ATOM 615 N N . TYR A 1 78 ? -9.644 0.078 8.913 1.00 91.56 78 TYR A N 1
ATOM 616 C CA . TYR A 1 78 ? -10.710 0.437 9.848 1.00 91.56 78 TYR A CA 1
ATOM 617 C C . TYR A 1 78 ? -11.786 -0.640 9.969 1.00 91.56 78 TYR A C 1
ATOM 619 O O . TYR A 1 78 ? -12.294 -0.846 11.077 1.00 91.56 78 TYR A O 1
ATOM 627 N N . ASP A 1 79 ? -12.063 -1.329 8.864 1.00 94.25 79 ASP A N 1
ATOM 628 C CA . ASP A 1 79 ? -13.133 -2.313 8.739 1.00 94.25 79 ASP A CA 1
ATOM 629 C C . ASP A 1 79 ? -12.599 -3.739 8.900 1.00 94.25 79 ASP A C 1
ATOM 631 O O . ASP A 1 79 ? -11.471 -4.052 8.514 1.00 94.25 79 ASP A O 1
ATOM 635 N N . GLU A 1 80 ? -13.411 -4.619 9.484 1.00 94.81 80 GLU A N 1
ATOM 636 C CA . GLU A 1 80 ? -13.115 -6.054 9.478 1.00 94.81 80 GLU A CA 1
ATOM 637 C C . GLU A 1 80 ? -13.178 -6.599 8.043 1.00 94.81 80 GLU A C 1
ATOM 639 O O . GLU A 1 80 ? -13.831 -6.027 7.175 1.00 94.81 80 GLU A O 1
ATOM 644 N N . PHE A 1 81 ? -12.490 -7.710 7.769 1.00 93.81 81 PHE A N 1
ATOM 645 C CA . PHE A 1 81 ? -12.474 -8.278 6.420 1.00 93.81 81 PHE A CA 1
ATOM 646 C C . PHE A 1 81 ? -13.792 -8.985 6.093 1.00 93.81 81 PHE A C 1
ATOM 648 O O . PHE A 1 81 ? -13.980 -10.158 6.419 1.00 93.81 81 PHE A O 1
ATOM 655 N N . GLU A 1 82 ? -14.672 -8.262 5.408 1.00 94.75 82 GLU A N 1
ATOM 656 C CA . GLU A 1 82 ? -15.956 -8.733 4.894 1.00 94.75 82 GLU A CA 1
ATOM 657 C C . GLU A 1 82 ? -16.282 -8.113 3.525 1.00 94.75 82 GLU A C 1
ATOM 659 O O . GLU A 1 82 ? -15.537 -7.272 3.013 1.00 94.75 82 GLU A O 1
ATOM 66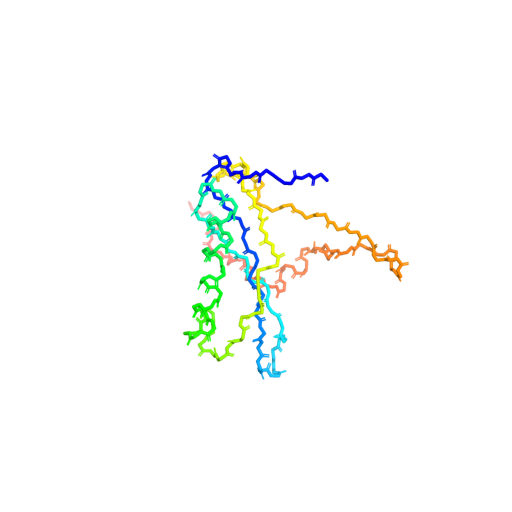4 N N . ASP A 1 83 ? -17.368 -8.571 2.898 1.00 96.31 83 ASP A N 1
ATOM 665 C CA . ASP A 1 83 ? -17.840 -7.999 1.634 1.00 96.31 83 ASP A CA 1
ATOM 666 C C . ASP A 1 83 ? -18.156 -6.506 1.804 1.00 96.31 83 ASP A C 1
ATOM 668 O O . ASP A 1 83 ? -18.832 -6.104 2.750 1.00 96.31 83 ASP A O 1
ATOM 672 N N . GLY A 1 84 ? -17.631 -5.684 0.896 1.00 93.81 84 GLY A N 1
ATOM 673 C CA . GLY A 1 84 ? -17.771 -4.228 0.952 1.00 93.81 84 GLY A CA 1
ATOM 674 C C . GLY A 1 84 ? -16.844 -3.496 1.933 1.00 93.81 84 GLY A C 1
ATOM 675 O O . GLY A 1 84 ? -16.917 -2.271 1.988 1.00 93.81 84 GLY A O 1
ATOM 676 N N . ALA A 1 85 ? -15.966 -4.188 2.669 1.00 94.69 85 ALA A N 1
ATOM 677 C CA . ALA A 1 85 ? -15.033 -3.548 3.601 1.00 94.69 85 ALA A CA 1
ATOM 678 C C . ALA A 1 85 ? -14.033 -2.609 2.900 1.00 94.69 85 ALA A C 1
ATOM 680 O O . ALA A 1 85 ? -13.427 -2.967 1.881 1.00 94.69 85 ALA A O 1
ATOM 681 N N . GLU A 1 86 ? -13.793 -1.426 3.477 1.00 92.69 86 GLU A N 1
ATOM 682 C CA . GLU A 1 86 ? -12.776 -0.507 2.972 1.00 92.69 86 GLU A CA 1
ATOM 683 C C . GLU A 1 86 ? -11.371 -1.023 3.307 1.00 92.69 86 GLU A C 1
ATOM 685 O O . GLU A 1 86 ? -10.980 -1.181 4.467 1.00 92.69 86 GLU A O 1
ATOM 690 N N . LEU A 1 87 ? -10.570 -1.248 2.265 1.00 91.56 87 LEU A N 1
ATOM 691 C CA . LEU A 1 87 ? -9.158 -1.589 2.419 1.00 91.56 87 LEU A CA 1
ATOM 692 C C . LEU A 1 87 ? -8.282 -0.340 2.333 1.00 91.56 87 LEU A C 1
ATOM 694 O O . LEU A 1 87 ? -7.453 -0.091 3.202 1.00 91.56 87 LEU A O 1
ATOM 698 N N . LEU A 1 88 ? -8.446 0.450 1.277 1.00 90.06 88 LEU A N 1
ATOM 699 C CA . LEU A 1 88 ? -7.560 1.556 0.946 1.00 90.06 88 LEU A CA 1
ATOM 700 C C . LEU A 1 88 ? -8.387 2.772 0.543 1.00 90.06 88 LEU A C 1
ATOM 702 O O . LEU A 1 88 ? -9.198 2.692 -0.374 1.00 90.06 88 LEU A O 1
ATOM 706 N N . TRP A 1 89 ? -8.083 3.909 1.156 1.00 85.12 89 TRP A N 1
ATOM 707 C CA . TRP A 1 89 ? -8.530 5.217 0.702 1.00 85.12 89 TRP A CA 1
ATOM 708 C C . TRP A 1 89 ? -7.320 6.076 0.329 1.00 85.12 89 TRP A C 1
ATOM 710 O O . TRP A 1 89 ? -6.283 6.038 1.001 1.00 85.12 89 TRP A O 1
ATOM 720 N N . GLN A 1 90 ? -7.456 6.845 -0.751 1.00 84.50 90 GLN A N 1
ATOM 721 C CA . GLN A 1 90 ? -6.428 7.751 -1.254 1.00 84.50 90 GLN A CA 1
ATOM 722 C C . GLN A 1 90 ? -7.021 9.144 -1.462 1.00 84.50 90 GLN A C 1
ATOM 724 O O . GLN A 1 90 ? -8.067 9.297 -2.091 1.00 84.50 90 GLN A O 1
ATOM 729 N N . GLU A 1 91 ? -6.324 10.160 -0.959 1.00 84.50 91 GLU A N 1
ATOM 730 C CA . GLU A 1 91 ? -6.559 11.553 -1.343 1.00 84.50 91 GLU A CA 1
ATOM 731 C C . GLU A 1 91 ? -5.750 11.819 -2.605 1.00 84.50 91 GLU A C 1
ATOM 733 O O . GLU A 1 91 ? -4.524 11.700 -2.592 1.00 84.50 91 GLU A O 1
ATOM 738 N N . LEU A 1 92 ? -6.440 12.149 -3.692 1.00 82.88 92 LEU A N 1
ATOM 739 C CA . LEU A 1 92 ? -5.820 12.504 -4.958 1.00 82.88 92 LEU A CA 1
ATOM 740 C C . LEU A 1 92 ? -6.241 13.921 -5.311 1.00 82.88 92 LEU A C 1
ATOM 742 O O . LEU A 1 92 ? -7.429 14.234 -5.338 1.00 82.88 92 LEU A O 1
ATOM 746 N N . GLU A 1 93 ? -5.253 14.759 -5.582 1.00 78.81 93 GLU A N 1
ATOM 747 C CA . GLU A 1 93 ? -5.465 16.098 -6.112 1.00 78.81 93 GLU A CA 1
ATOM 748 C C . GLU A 1 93 ? -5.349 16.030 -7.635 1.00 78.81 93 GLU A C 1
ATOM 750 O O . GLU A 1 93 ? -4.486 15.320 -8.165 1.00 78.81 93 GLU A O 1
ATOM 755 N N . ALA A 1 94 ? -6.197 16.775 -8.344 1.00 75.75 94 ALA A N 1
ATOM 756 C CA . ALA A 1 94 ? -5.955 17.024 -9.760 1.00 75.75 94 ALA A CA 1
ATOM 757 C C . ALA A 1 94 ? -4.619 17.771 -9.887 1.00 75.75 94 ALA A C 1
ATOM 759 O O . ALA A 1 94 ? -4.339 18.698 -9.117 1.00 75.75 94 ALA A O 1
ATOM 760 N N . SER A 1 95 ? -3.760 17.354 -10.817 1.00 68.19 95 SER A N 1
ATOM 761 C CA . SER A 1 95 ? -2.543 18.123 -11.072 1.00 68.19 95 SER A CA 1
ATOM 762 C C . SER A 1 95 ? -2.945 19.499 -11.609 1.00 68.19 95 SER A C 1
ATOM 764 O O . SER A 1 95 ? -3.885 19.589 -12.391 1.00 68.19 95 SER A O 1
ATOM 766 N N . GLN A 1 96 ? -2.257 20.575 -11.212 1.00 57.06 96 GLN A N 1
ATOM 767 C CA . GLN A 1 96 ? -2.621 21.928 -11.673 1.00 57.06 96 GLN A CA 1
ATOM 768 C C . GLN A 1 96 ? -2.511 22.110 -13.197 1.00 57.06 96 GLN A C 1
ATOM 770 O O . GLN A 1 96 ? -3.022 23.094 -13.724 1.00 57.06 96 GLN A O 1
ATOM 775 N N . ASP A 1 97 ? -1.875 21.154 -13.879 1.00 60.41 97 ASP A N 1
ATOM 776 C CA . ASP A 1 97 ? -1.626 21.152 -15.317 1.00 60.41 97 ASP A CA 1
ATOM 777 C C . ASP A 1 97 ? -2.548 20.185 -16.093 1.00 60.41 97 ASP A C 1
ATOM 779 O O . ASP A 1 97 ? -2.421 20.076 -17.313 1.00 60.41 97 ASP A O 1
ATOM 783 N N . ASP A 1 98 ? -3.460 19.474 -15.416 1.00 59.12 98 ASP A N 1
ATOM 784 C CA . ASP A 1 98 ? -4.369 18.506 -16.039 1.00 59.12 98 ASP A CA 1
ATOM 785 C C . ASP A 1 98 ? -5.759 18.582 -15.391 1.00 59.12 98 ASP A C 1
ATOM 787 O O . ASP A 1 98 ? -5.935 18.231 -14.224 1.00 59.12 98 ASP A O 1
ATOM 791 N N . ASP A 1 99 ? -6.763 18.994 -16.170 1.00 57.62 99 ASP A N 1
ATOM 792 C CA . ASP A 1 99 ? -8.183 19.012 -15.778 1.00 57.62 99 ASP A CA 1
ATOM 793 C C . ASP A 1 99 ? -8.779 17.581 -15.659 1.00 57.62 99 ASP A C 1
ATOM 795 O O . ASP A 1 99 ? -9.994 17.399 -15.530 1.00 57.62 99 ASP A O 1
ATOM 799 N N . GLY A 1 100 ? -7.939 16.545 -15.771 1.00 71.12 100 GLY A N 1
ATOM 800 C CA . GLY A 1 100 ? -8.299 15.135 -15.844 1.00 71.12 100 GLY A CA 1
ATOM 801 C C . GLY A 1 100 ? -8.533 14.428 -14.504 1.00 71.12 100 GLY A C 1
ATOM 802 O O . GLY A 1 100 ? -8.074 14.822 -13.432 1.00 71.12 100 GLY A O 1
ATOM 803 N N . ILE A 1 101 ? -9.253 13.305 -14.581 1.00 77.12 101 ILE A N 1
ATOM 804 C CA . ILE A 1 101 ? -9.440 12.370 -13.465 1.00 77.12 101 ILE A CA 1
ATOM 805 C C . ILE A 1 101 ? -8.086 11.684 -13.185 1.00 77.12 101 ILE A C 1
ATOM 807 O O . ILE A 1 101 ? -7.549 11.045 -14.091 1.00 77.12 101 ILE A O 1
ATOM 811 N N . PRO A 1 102 ? -7.547 11.729 -11.949 1.00 80.38 102 PRO A N 1
ATOM 812 C CA . PRO A 1 102 ? -6.206 11.215 -11.633 1.00 80.38 102 PRO A CA 1
ATOM 813 C C . PRO A 1 102 ? -6.108 9.680 -11.646 1.00 80.38 102 PRO A C 1
ATOM 815 O O . PRO A 1 102 ? -5.033 9.117 -11.446 1.00 80.38 102 PRO A O 1
ATOM 818 N N . LEU A 1 103 ? -7.230 8.992 -11.868 1.00 84.12 103 LEU A N 1
ATOM 819 C CA . LEU A 1 103 ? -7.334 7.542 -11.938 1.00 84.12 103 LEU A CA 1
ATOM 820 C C . LEU A 1 103 ? -8.054 7.117 -13.213 1.00 84.12 103 LEU A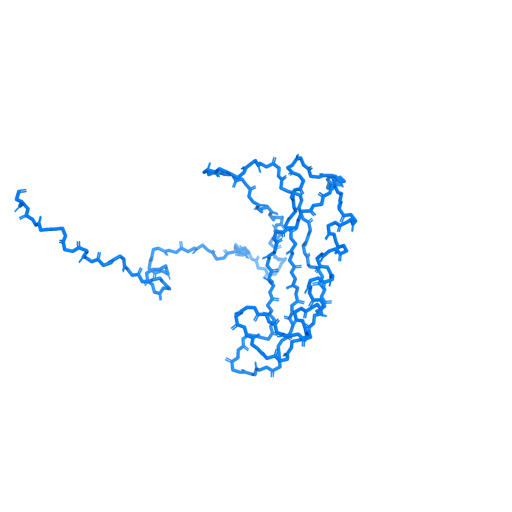 C 1
ATOM 822 O O . LEU A 1 103 ? -9.063 7.697 -13.613 1.00 84.12 103 LEU A O 1
ATOM 826 N N . ARG A 1 104 ? -7.578 6.024 -13.809 1.00 85.12 104 ARG A N 1
ATOM 827 C CA . ARG A 1 104 ? -8.304 5.343 -14.880 1.00 85.12 104 ARG A CA 1
ATOM 828 C C . ARG A 1 104 ? -9.544 4.658 -14.307 1.00 85.12 104 ARG A C 1
ATOM 830 O O . ARG A 1 104 ? -9.440 3.874 -13.368 1.00 85.12 104 ARG A O 1
ATOM 837 N N . VAL A 1 105 ? -10.692 4.887 -14.936 1.00 88.50 105 VAL A N 1
ATOM 838 C CA . VAL A 1 105 ? -11.912 4.103 -14.711 1.00 88.50 105 VAL A CA 1
ATOM 839 C C . VAL A 1 105 ? -11.914 2.942 -15.700 1.00 88.50 105 VAL A C 1
ATOM 841 O O . VAL A 1 105 ? -11.815 3.162 -16.906 1.00 88.50 105 VAL A O 1
ATOM 844 N N . PHE A 1 106 ? -11.983 1.710 -15.197 1.00 89.69 106 PHE A N 1
ATOM 845 C CA . PHE A 1 106 ? -12.049 0.529 -16.054 1.00 89.69 106 PHE A CA 1
ATOM 846 C C . PHE A 1 106 ? -13.439 0.365 -16.664 1.00 89.69 106 PHE A C 1
ATOM 848 O O . PHE A 1 106 ? -14.460 0.518 -15.994 1.00 89.69 106 PHE A O 1
ATOM 855 N N . THR A 1 107 ? -13.459 -0.003 -17.936 1.00 93.44 107 THR A N 1
ATOM 856 C CA . THR A 1 107 ? -14.641 -0.502 -18.637 1.00 93.44 107 THR A CA 1
ATOM 857 C C . THR A 1 107 ? -14.670 -2.029 -18.615 1.00 93.44 107 THR A C 1
ATOM 859 O O . THR A 1 107 ? -13.656 -2.677 -18.355 1.00 93.44 107 THR A O 1
ATOM 862 N N . VAL A 1 108 ? -15.822 -2.623 -18.937 1.00 92.19 108 VAL A N 1
ATOM 863 C CA . VAL A 1 108 ? -15.929 -4.084 -19.102 1.00 92.19 108 VAL A CA 1
ATOM 864 C C . VAL A 1 108 ? -14.926 -4.580 -20.144 1.00 92.19 108 VAL A C 1
ATOM 866 O O . VAL A 1 108 ? -14.167 -5.494 -19.853 1.00 92.19 108 VAL A O 1
ATOM 869 N N . THR A 1 109 ? -14.823 -3.910 -21.294 1.00 92.62 109 THR A N 1
ATOM 870 C CA . THR A 1 109 ? -13.856 -4.255 -22.348 1.00 92.62 109 THR A CA 1
ATOM 871 C C . THR A 1 109 ? -12.411 -4.220 -21.851 1.00 92.62 109 THR A C 1
ATOM 873 O O . THR A 1 109 ? -11.615 -5.091 -22.204 1.00 92.62 109 THR A O 1
ATOM 876 N N . ASP A 1 110 ? -12.060 -3.254 -20.992 1.00 91.75 110 ASP A N 1
ATOM 877 C CA . ASP A 1 110 ? -10.727 -3.226 -20.386 1.00 91.75 110 ASP A CA 1
ATOM 878 C C . ASP A 1 110 ? -10.464 -4.483 -19.552 1.00 91.75 110 ASP A C 1
ATOM 880 O O . ASP A 1 110 ? -9.358 -5.020 -19.601 1.00 91.75 110 ASP A O 1
ATOM 884 N N . LEU A 1 111 ? -11.456 -4.951 -18.791 1.00 91.38 111 LEU A N 1
ATOM 885 C CA . LEU A 1 111 ? -11.326 -6.118 -17.918 1.00 91.38 111 LEU A CA 1
ATOM 886 C C . LEU A 1 111 ? -11.353 -7.435 -18.699 1.00 91.38 111 LEU A C 1
ATOM 888 O O . LEU A 1 111 ? -10.546 -8.311 -18.409 1.00 91.38 111 LEU A O 1
ATOM 892 N N . GLU A 1 112 ? -12.196 -7.563 -19.725 1.00 89.94 112 GLU A N 1
ATOM 893 C CA . GLU A 1 112 ? -12.246 -8.750 -20.596 1.00 89.94 112 GLU A CA 1
ATOM 894 C C . GLU A 1 112 ? -10.911 -9.000 -21.309 1.00 89.94 112 GLU A C 1
ATOM 896 O O . GLU A 1 112 ? -10.542 -10.140 -21.567 1.00 89.94 112 GLU A O 1
ATOM 901 N N . SER A 1 113 ? -10.153 -7.939 -21.606 1.00 88.06 113 SER A N 1
ATOM 902 C CA . SER A 1 113 ? -8.812 -8.075 -22.187 1.00 88.06 113 SER A CA 1
ATOM 903 C C . SER A 1 113 ? -7.735 -8.510 -21.181 1.00 88.06 113 SER A C 1
ATOM 905 O O . SER A 1 113 ? -6.649 -8.922 -21.588 1.00 88.06 113 SER A O 1
ATOM 907 N N . GLN A 1 114 ? -8.010 -8.389 -19.878 1.00 87.44 114 GLN A N 1
ATOM 908 C CA . GLN A 1 114 ? -7.051 -8.632 -18.794 1.00 87.44 114 GLN A CA 1
ATOM 909 C C . GLN A 1 114 ? -7.280 -9.952 -18.059 1.00 87.44 114 GLN A C 1
ATOM 911 O O . GLN A 1 114 ? -6.321 -10.541 -17.563 1.00 87.44 114 GLN A O 1
ATOM 916 N N . TYR A 1 115 ? -8.530 -10.396 -17.962 1.00 88.94 115 TYR A N 1
ATOM 917 C CA . TYR A 1 115 ? -8.919 -11.591 -17.225 1.00 88.94 115 TYR A CA 1
ATOM 918 C C . TYR A 1 115 ? -9.439 -12.656 -18.181 1.00 88.94 115 TYR A C 1
ATOM 920 O O . TYR A 1 115 ? -10.072 -12.351 -19.189 1.00 88.94 115 TYR A O 1
ATOM 928 N N . GLU A 1 116 ? -9.186 -13.919 -17.847 1.00 87.25 116 GLU A N 1
ATOM 929 C CA . GLU A 1 116 ? -9.846 -15.026 -18.529 1.0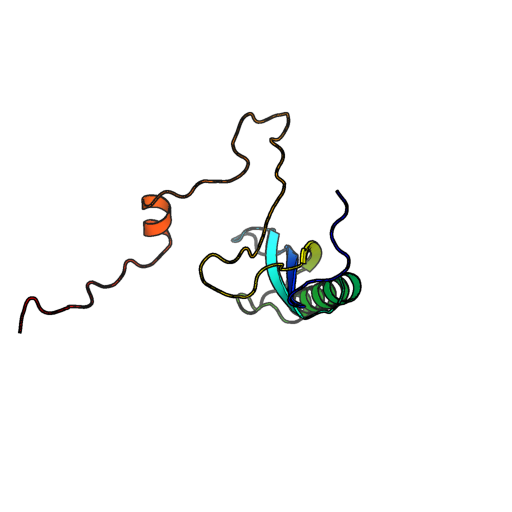0 87.25 116 GLU A CA 1
ATOM 930 C C . GLU A 1 116 ? -11.357 -14.880 -18.345 1.00 87.25 116 GLU A C 1
ATOM 932 O O . GLU A 1 116 ? -11.847 -14.676 -17.229 1.00 87.25 116 GLU A O 1
ATOM 937 N N . LEU A 1 117 ? -12.094 -14.966 -19.452 1.00 80.00 117 LEU A N 1
ATOM 938 C CA . LEU A 1 117 ? -13.538 -15.087 -19.370 1.00 80.00 117 LEU A CA 1
ATOM 939 C C . LEU A 1 117 ? -13.853 -16.411 -18.671 1.00 80.00 117 LEU A C 1
ATOM 941 O O . LEU A 1 117 ? -13.149 -17.397 -18.920 1.00 80.00 117 LEU 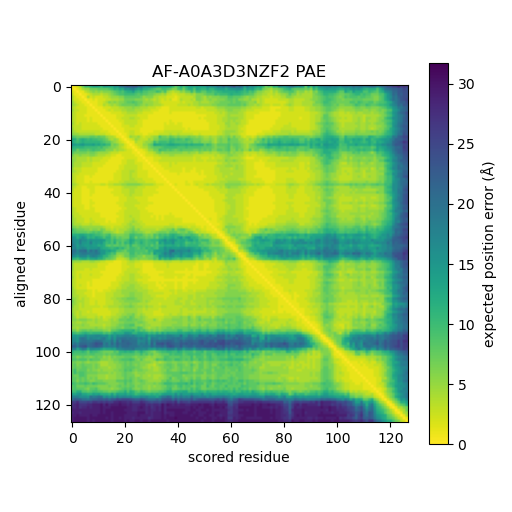A O 1
ATOM 945 N N . PRO A 1 118 ? -14.893 -16.453 -17.819 1.00 79.75 118 PRO A N 1
ATOM 946 C CA . PRO A 1 118 ? -15.379 -17.715 -17.291 1.00 79.75 118 PRO A CA 1
ATOM 947 C C . PRO A 1 118 ? -15.529 -18.702 -18.447 1.00 79.75 118 PRO A C 1
ATOM 949 O O . PRO A 1 118 ? -16.045 -18.333 -19.509 1.00 79.75 118 PRO A O 1
ATOM 952 N N . GLY A 1 119 ? -15.049 -19.930 -18.255 1.00 62.56 119 GLY A N 1
ATOM 953 C CA . GLY A 1 119 ? -15.382 -21.001 -19.172 1.00 62.56 119 GLY A CA 1
ATOM 954 C C . GLY A 1 119 ? -16.900 -21.043 -19.306 1.00 62.56 119 GLY A C 1
ATOM 955 O O . GLY A 1 119 ? -17.638 -20.833 -18.342 1.00 62.56 119 GLY A O 1
ATOM 956 N N . ASP A 1 120 ? -17.394 -21.289 -20.514 1.00 57.50 120 ASP A N 1
ATOM 957 C CA . ASP A 1 120 ? -18.688 -21.940 -20.630 1.00 57.50 120 ASP A CA 1
ATOM 958 C C . ASP A 1 120 ? -18.471 -23.316 -19.991 1.00 57.50 120 ASP A C 1
ATOM 960 O O . ASP A 1 120 ? -18.027 -24.256 -20.654 1.00 57.50 120 ASP A O 1
ATOM 964 N N . ASP A 1 121 ? -18.599 -23.380 -18.662 1.00 55.81 121 ASP A N 1
ATOM 965 C CA . ASP A 1 121 ? -18.352 -24.543 -17.812 1.00 55.81 121 ASP A CA 1
ATOM 966 C C . ASP A 1 121 ? -19.453 -25.574 -18.057 1.00 55.81 121 ASP A C 1
ATOM 968 O O . ASP A 1 121 ? -20.109 -26.000 -17.113 1.00 55.81 121 ASP A O 1
ATOM 972 N N . GLY A 1 122 ? -19.704 -25.897 -19.331 1.00 51.34 122 GLY A N 1
ATOM 973 C CA . GLY A 1 122 ? -20.722 -26.769 -19.885 1.00 51.34 122 GLY A CA 1
ATOM 974 C C . GLY A 1 122 ? -21.757 -27.205 -18.872 1.00 51.34 122 GLY A C 1
ATOM 975 O O . GLY A 1 122 ? -21.845 -28.399 -18.588 1.00 51.34 122 GLY A O 1
ATOM 976 N N . VAL A 1 123 ? -22.537 -26.258 -18.336 1.00 51.94 123 VAL A N 1
ATOM 977 C CA . VAL A 1 123 ? -23.774 -26.612 -17.657 1.00 51.94 123 VAL A CA 1
ATOM 978 C C . VAL A 1 123 ? -24.603 -27.197 -18.787 1.00 51.94 123 VAL A C 1
ATOM 980 O O . VAL A 1 123 ? -24.976 -26.450 -19.698 1.00 51.94 123 VAL A O 1
ATOM 983 N N . PRO A 1 124 ? -24.829 -28.524 -18.824 1.00 42.44 124 PRO A N 1
ATOM 984 C CA . PRO A 1 124 ? -25.625 -29.081 -19.889 1.00 42.44 124 PRO A CA 1
ATOM 985 C C . PRO A 1 124 ? -26.979 -28.397 -19.790 1.00 42.44 124 PRO A C 1
ATOM 987 O O . PRO A 1 124 ? -27.584 -28.346 -18.715 1.00 42.44 124 PRO A O 1
ATOM 990 N N . ALA A 1 125 ? -27.437 -27.843 -20.908 1.00 51.56 125 ALA A N 1
ATOM 991 C CA . ALA A 1 125 ? -28.812 -27.419 -21.037 1.00 51.56 125 ALA A CA 1
ATOM 992 C C . ALA A 1 125 ? -29.697 -28.647 -20.765 1.00 51.56 125 ALA A C 1
ATOM 994 O O . ALA A 1 125 ? -29.875 -29.487 -21.640 1.00 51.56 125 ALA A O 1
ATOM 995 N N . ASN A 1 126 ? -30.234 -28.717 -19.547 1.00 46.66 126 ASN A N 1
ATOM 996 C CA . ASN A 1 126 ? -31.190 -29.700 -19.044 1.00 46.66 126 ASN A CA 1
ATOM 997 C C . ASN A 1 126 ? -30.698 -31.158 -18.932 1.00 46.66 126 ASN A C 1
ATOM 999 O O . ASN A 1 126 ? -30.458 -31.838 -19.930 1.00 46.66 126 ASN A O 1
ATOM 1003 N N . ALA A 1 127 ? -30.728 -31.676 -17.702 1.00 38.91 127 ALA A N 1
ATOM 1004 C CA . ALA A 1 127 ? -31.198 -33.026 -17.390 1.00 38.91 127 ALA A CA 1
ATOM 1005 C C . ALA A 1 127 ? -31.834 -33.027 -15.994 1.00 38.91 127 ALA A C 1
ATOM 1007 O O . ALA A 1 127 ? -31.171 -32.534 -15.055 1.00 38.91 127 ALA A O 1
#

Sequence (127 aa):
MKKPATSRTGWWIAGLLEKHSNTDRPTYWNNYRLIKAGDWRTAFRKAAELGAANARVGNKAFSGHQEFIGVTDLLPIYDEFEDGAELLWQELEASQDDDGIPLRVFTVTDLESQYELPGDDGVPANA

Solvent-accessible surface area (backbone atoms only — not comparable to full-atom values): 7975 Å² total; per-residue (Å²): 134,86,80,76,65,52,26,81,67,27,33,27,41,29,25,34,32,33,39,44,82,54,83,96,48,77,49,66,45,72,50,73,41,85,36,82,28,71,31,54,68,59,31,51,52,53,48,49,53,49,36,58,47,30,29,73,70,20,50,101,90,44,81,54,77,37,44,56,76,46,71,78,42,79,45,60,22,75,47,68,98,54,93,89,46,63,74,81,86,81,92,79,73,63,54,99,89,40,100,54,76,88,62,89,80,83,49,69,70,60,47,60,77,73,42,85,72,79,70,85,73,72,73,69,86,80,131